Protein AF-A0A3A4SNB2-F1 (afdb_monomer_lite)

Structure (mmCIF, N/CA/C/O backbone):
data_AF-A0A3A4SNB2-F1
#
_entry.id   AF-A0A3A4SNB2-F1
#
loop_
_atom_site.group_PDB
_atom_site.id
_atom_site.type_symbol
_atom_site.label_atom_id
_atom_site.label_alt_id
_atom_site.label_comp_id
_atom_site.label_asym_id
_atom_site.label_entity_id
_atom_site.label_seq_id
_atom_site.pdbx_PDB_in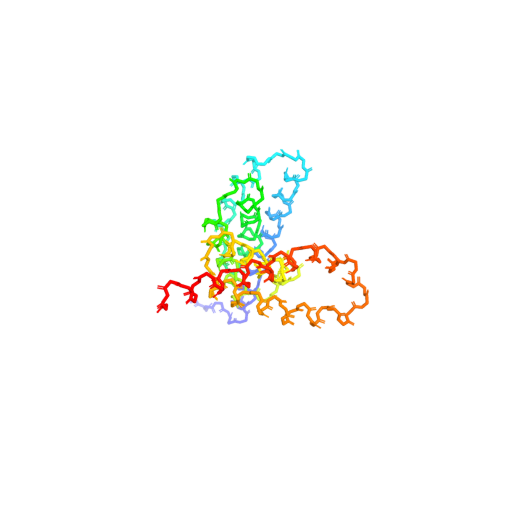s_code
_atom_site.Cartn_x
_atom_site.Cartn_y
_atom_site.Cartn_z
_atom_site.occupancy
_atom_site.B_iso_or_equiv
_atom_site.auth_seq_id
_atom_site.auth_comp_id
_atom_site.auth_asym_id
_atom_site.auth_atom_id
_atom_site.pdbx_PDB_model_num
ATOM 1 N N . MET A 1 1 ? 34.486 -25.543 -26.202 1.00 44.59 1 MET A N 1
ATOM 2 C CA . MET A 1 1 ? 33.934 -24.185 -25.978 1.00 44.59 1 MET A CA 1
ATOM 3 C C . MET A 1 1 ? 34.103 -23.828 -24.508 1.00 44.59 1 MET A C 1
ATOM 5 O O . MET A 1 1 ? 33.462 -24.453 -23.673 1.00 44.59 1 MET A O 1
ATOM 9 N N . LYS A 1 2 ? 35.008 -22.898 -24.165 1.00 49.31 2 LYS A N 1
ATOM 10 C CA . LYS A 1 2 ? 35.156 -22.428 -22.779 1.00 49.31 2 LYS A CA 1
ATOM 11 C C . LYS A 1 2 ? 33.933 -21.578 -22.435 1.00 49.31 2 LYS A C 1
ATOM 13 O O . LYS A 1 2 ? 33.758 -20.489 -22.972 1.00 49.31 2 LYS A O 1
ATOM 18 N N . LEU A 1 3 ? 33.067 -22.146 -21.600 1.00 55.75 3 LEU A N 1
ATOM 19 C CA . LEU A 1 3 ? 31.922 -21.490 -20.981 1.00 55.75 3 LEU A CA 1
ATOM 20 C C . LEU A 1 3 ? 32.376 -20.144 -20.404 1.00 55.75 3 LEU A C 1
ATOM 22 O O . LEU A 1 3 ? 33.385 -20.093 -19.704 1.00 55.75 3 LEU A O 1
ATOM 26 N N . PHE A 1 4 ? 31.653 -19.074 -20.743 1.00 61.97 4 PHE A N 1
ATOM 27 C CA . PHE A 1 4 ? 31.875 -17.716 -20.245 1.00 61.97 4 PHE A CA 1
ATOM 28 C C . PHE A 1 4 ? 32.344 -17.709 -18.788 1.00 61.97 4 PHE A C 1
ATOM 30 O O . PHE A 1 4 ? 31.706 -18.339 -17.941 1.00 61.97 4 PHE A O 1
ATOM 37 N N . SER A 1 5 ? 33.436 -16.982 -18.525 1.00 81.12 5 SER A N 1
ATOM 38 C CA . SER A 1 5 ? 33.986 -16.773 -17.183 1.00 81.12 5 SER A CA 1
ATOM 39 C C . SER A 1 5 ? 32.857 -16.495 -16.175 1.00 81.12 5 SER A C 1
ATOM 41 O O . SER A 1 5 ? 31.949 -15.717 -16.495 1.00 81.12 5 SER A O 1
ATOM 43 N N . PRO A 1 6 ? 32.894 -17.081 -14.962 1.00 80.38 6 PRO A N 1
ATOM 44 C CA . PRO A 1 6 ? 31.928 -16.796 -13.899 1.00 80.38 6 PRO A CA 1
ATOM 45 C C . PRO A 1 6 ? 31.728 -15.292 -13.662 1.00 80.38 6 PRO A C 1
ATOM 47 O O . PRO A 1 6 ? 30.613 -14.852 -13.394 1.00 80.38 6 PRO A O 1
ATOM 50 N N . LEU A 1 7 ? 32.788 -14.500 -13.860 1.00 78.38 7 LEU A N 1
ATOM 51 C CA . LEU A 1 7 ? 32.765 -13.042 -13.766 1.00 78.38 7 LEU A CA 1
ATOM 52 C C . LEU A 1 7 ? 31.869 -12.398 -14.838 1.00 78.38 7 LEU A C 1
ATOM 54 O O . LEU A 1 7 ? 31.086 -11.503 -14.541 1.00 78.38 7 LEU A O 1
ATOM 58 N N . ILE A 1 8 ? 31.939 -12.883 -16.081 1.00 80.25 8 ILE A N 1
ATOM 59 C CA . ILE A 1 8 ? 31.125 -12.374 -17.193 1.00 80.25 8 ILE A CA 1
ATOM 60 C C . ILE A 1 8 ? 29.647 -12.706 -16.953 1.00 80.25 8 ILE A C 1
ATOM 62 O O . ILE A 1 8 ? 28.786 -11.846 -17.122 1.00 80.25 8 ILE A O 1
ATOM 66 N N . ARG A 1 9 ? 29.343 -13.923 -16.483 1.00 78.44 9 ARG A N 1
ATOM 67 C CA . ARG A 1 9 ? 27.972 -14.312 -16.105 1.00 78.44 9 ARG A CA 1
ATOM 68 C C . ARG A 1 9 ? 27.425 -13.452 -14.967 1.00 78.44 9 ARG A C 1
ATOM 70 O O . ARG A 1 9 ? 26.273 -13.034 -15.021 1.00 78.44 9 ARG A O 1
ATOM 77 N N . LEU A 1 10 ? 28.251 -13.162 -13.962 1.00 77.75 10 LEU A N 1
ATOM 78 C CA . LEU A 1 10 ? 27.883 -12.280 -12.858 1.00 77.75 10 LEU A CA 1
ATOM 79 C C . LEU A 1 10 ? 27.560 -10.864 -13.356 1.00 77.75 10 LEU A C 1
ATOM 81 O O . LEU A 1 10 ? 26.522 -10.321 -12.988 1.00 77.75 10 LEU A O 1
ATOM 85 N N . LEU A 1 11 ? 28.392 -10.298 -14.235 1.00 79.94 11 LEU A N 1
ATOM 86 C CA . LEU A 1 11 ? 28.168 -8.972 -14.818 1.00 79.94 11 LEU A CA 1
ATOM 87 C C . LEU A 1 11 ? 26.875 -8.911 -15.641 1.00 79.94 11 LEU A C 1
ATOM 89 O O . LEU A 1 11 ? 26.085 -7.988 -15.451 1.00 79.94 11 LEU A O 1
ATOM 93 N N . PHE A 1 12 ? 26.608 -9.910 -16.489 1.00 82.69 12 PHE A N 1
ATOM 94 C CA . PHE A 1 12 ? 25.346 -9.988 -17.235 1.00 82.69 12 PHE A CA 1
ATOM 95 C C . PHE A 1 12 ? 24.130 -10.101 -16.310 1.00 82.69 12 PHE A C 1
ATOM 97 O O . PHE A 1 12 ? 23.133 -9.419 -16.534 1.00 82.69 12 PHE A O 1
ATOM 104 N N . ASN A 1 13 ? 24.221 -10.895 -15.240 1.00 74.75 13 ASN A N 1
ATOM 105 C CA . ASN A 1 13 ? 23.143 -11.022 -14.257 1.00 74.75 13 ASN A CA 1
ATOM 106 C C . ASN A 1 13 ? 22.883 -9.709 -13.505 1.00 74.75 13 ASN A C 1
ATOM 108 O O . ASN A 1 13 ? 21.731 -9.369 -13.241 1.00 74.75 13 ASN A O 1
ATOM 112 N N . ILE A 1 14 ? 23.935 -8.960 -13.162 1.00 78.19 14 ILE A N 1
ATOM 113 C CA . ILE A 1 14 ? 23.809 -7.640 -12.532 1.00 78.19 14 ILE A CA 1
ATOM 114 C C . ILE A 1 14 ? 23.147 -6.657 -13.504 1.00 78.19 14 ILE A C 1
ATOM 116 O O . ILE A 1 14 ? 22.152 -6.028 -13.147 1.00 78.19 14 ILE A O 1
ATOM 120 N N . LEU A 1 15 ? 23.642 -6.573 -14.742 1.00 80.81 15 LEU A N 1
ATOM 121 C CA . LEU A 1 15 ? 23.079 -5.717 -15.791 1.00 80.81 15 LEU A CA 1
ATOM 122 C C . LEU A 1 15 ? 21.597 -6.025 -16.040 1.00 80.81 15 LEU A C 1
ATOM 124 O O . LEU A 1 15 ? 20.782 -5.106 -16.050 1.00 80.81 15 LEU A O 1
ATOM 128 N N . ALA A 1 16 ? 21.229 -7.303 -16.166 1.00 75.44 16 ALA A N 1
ATOM 129 C CA . ALA A 1 16 ? 19.841 -7.722 -16.359 1.00 75.44 16 ALA A CA 1
ATOM 130 C C . ALA A 1 16 ? 18.927 -7.243 -15.216 1.00 75.44 16 ALA A C 1
ATOM 132 O O . ALA A 1 16 ? 17.888 -6.636 -15.474 1.00 75.44 16 ALA A O 1
ATOM 133 N N . ARG A 1 17 ? 19.351 -7.415 -13.955 1.00 76.50 17 ARG A N 1
ATOM 134 C CA . ARG A 1 17 ? 18.605 -6.931 -12.776 1.00 76.50 17 ARG A CA 1
ATOM 135 C C . ARG A 1 17 ? 18.429 -5.410 -12.784 1.00 76.50 17 ARG A C 1
ATOM 137 O O . ARG A 1 17 ? 17.354 -4.914 -12.443 1.00 76.50 17 ARG A O 1
ATOM 144 N N . PHE A 1 18 ? 19.458 -4.666 -13.192 1.00 82.44 18 PHE A N 1
ATOM 145 C CA . PHE A 1 18 ? 19.351 -3.217 -13.364 1.00 82.44 18 PHE A CA 1
ATOM 146 C C . PHE A 1 18 ? 18.295 -2.860 -14.417 1.00 82.44 18 PHE A C 1
ATOM 148 O O . PHE A 1 18 ? 17.385 -2.090 -14.109 1.00 82.44 18 PHE A O 1
ATOM 155 N N . PHE A 1 19 ? 18.339 -3.455 -15.612 1.00 85.88 19 PHE A N 1
ATOM 156 C CA . PHE A 1 19 ? 17.349 -3.182 -16.662 1.00 85.88 19 PHE A CA 1
ATOM 157 C C . PHE A 1 19 ? 15.908 -3.481 -16.224 1.00 85.88 19 PHE A C 1
ATOM 159 O O . PHE A 1 19 ? 15.006 -2.697 -16.525 1.00 85.88 19 PHE A O 1
ATOM 166 N N . GLU A 1 20 ? 15.681 -4.561 -15.473 1.00 83.44 20 GLU A N 1
ATOM 167 C CA . GLU A 1 20 ? 14.356 -4.900 -14.939 1.00 83.44 20 GLU A CA 1
ATOM 168 C C . GLU A 1 20 ? 13.832 -3.842 -13.961 1.00 83.44 20 GLU A C 1
ATOM 170 O O . GLU A 1 20 ? 12.699 -3.374 -14.104 1.00 83.44 20 GLU A O 1
ATOM 175 N N . SER A 1 21 ? 14.661 -3.406 -13.007 1.00 85.38 21 SER A N 1
ATOM 176 C CA . SER A 1 21 ? 14.279 -2.347 -12.062 1.00 85.38 21 SER A CA 1
ATOM 177 C C . SER A 1 21 ? 13.985 -1.012 -12.761 1.00 85.38 21 SER A C 1
ATOM 179 O O . SER A 1 21 ? 12.983 -0.364 -12.453 1.00 85.38 21 SER A O 1
ATOM 181 N N . PHE A 1 22 ? 14.783 -0.630 -13.766 1.00 88.38 22 PHE A N 1
ATOM 182 C CA . PHE A 1 22 ? 14.529 0.562 -14.581 1.00 88.38 22 PHE A CA 1
ATOM 183 C C . PHE A 1 22 ? 13.223 0.455 -15.369 1.00 88.38 22 PHE A C 1
ATOM 185 O O . PHE A 1 22 ? 12.460 1.421 -15.439 1.00 88.38 22 PHE A O 1
ATOM 192 N N . ARG A 1 23 ? 12.933 -0.719 -15.939 1.00 89.69 23 ARG A N 1
ATOM 193 C CA . ARG A 1 23 ? 11.664 -0.974 -16.627 1.00 89.69 23 ARG A CA 1
ATOM 194 C C . ARG A 1 23 ? 10.482 -0.818 -15.670 1.00 89.69 23 ARG A C 1
ATOM 196 O O . ARG A 1 23 ? 9.530 -0.122 -16.021 1.00 89.69 23 ARG A O 1
ATOM 203 N N . ALA A 1 24 ? 10.553 -1.398 -14.471 1.00 91.00 24 ALA A N 1
ATOM 204 C CA . ALA A 1 24 ? 9.512 -1.251 -13.455 1.00 91.00 24 ALA A CA 1
ATOM 205 C C . ALA A 1 24 ? 9.308 0.223 -13.061 1.00 91.00 24 ALA A C 1
ATOM 207 O O . ALA A 1 24 ? 8.181 0.715 -13.068 1.00 91.00 24 ALA A O 1
ATOM 208 N N . LEU A 1 25 ? 10.388 0.973 -12.819 1.00 91.00 25 LEU A N 1
ATOM 209 C CA . LEU A 1 25 ? 10.315 2.407 -12.513 1.00 91.00 25 LEU A CA 1
ATOM 210 C C . LEU A 1 25 ? 9.695 3.227 -13.650 1.00 91.00 25 LEU A C 1
ATOM 212 O O . LEU A 1 25 ? 8.869 4.107 -13.401 1.00 91.00 25 LEU A O 1
ATOM 216 N N . ARG A 1 26 ? 10.054 2.934 -14.905 1.00 93.44 26 ARG A N 1
ATOM 217 C CA . ARG A 1 26 ? 9.472 3.599 -16.078 1.00 93.44 26 ARG A CA 1
ATOM 218 C C . ARG A 1 26 ? 7.965 3.359 -16.159 1.00 93.44 26 ARG A C 1
ATOM 220 O O . ARG A 1 26 ? 7.219 4.321 -16.324 1.00 93.44 26 ARG A O 1
ATOM 227 N N . MET A 1 27 ? 7.524 2.110 -16.004 1.00 94.69 27 MET A N 1
ATOM 228 C CA . MET A 1 27 ? 6.099 1.762 -16.007 1.00 94.69 27 MET A CA 1
ATOM 229 C C . MET A 1 27 ? 5.355 2.440 -14.849 1.00 94.69 27 MET A C 1
ATOM 231 O O . MET A 1 27 ? 4.285 3.003 -15.054 1.00 94.69 27 MET A O 1
ATOM 235 N N . TYR A 1 28 ? 5.941 2.467 -13.650 1.00 94.25 28 TYR A N 1
ATOM 236 C CA . TYR A 1 28 ? 5.364 3.151 -12.489 1.00 94.25 28 TYR A CA 1
ATOM 237 C C . TYR A 1 28 ? 5.172 4.655 -12.728 1.00 94.25 28 TYR A C 1
ATOM 239 O O . TYR A 1 28 ? 4.106 5.209 -12.450 1.00 94.25 28 TYR A O 1
ATOM 247 N N . ASN A 1 29 ? 6.181 5.323 -13.294 1.00 94.69 29 ASN A N 1
ATOM 248 C CA . ASN A 1 29 ? 6.093 6.743 -13.632 1.00 94.69 29 ASN A CA 1
ATOM 249 C C . ASN A 1 29 ? 5.028 7.017 -14.702 1.00 94.69 29 ASN A C 1
ATOM 251 O O . ASN A 1 29 ? 4.344 8.040 -14.647 1.00 94.69 29 ASN A O 1
ATOM 255 N N . GLU A 1 30 ? 4.859 6.099 -15.651 1.00 96.19 30 GLU A N 1
ATOM 256 C CA . GLU A 1 30 ? 3.824 6.197 -16.672 1.00 96.19 30 GLU A CA 1
ATOM 257 C C . GLU A 1 30 ? 2.413 6.044 -16.088 1.00 96.19 30 GLU A C 1
ATOM 259 O O . GLU A 1 30 ? 1.561 6.892 -16.362 1.00 96.19 30 GLU A O 1
ATOM 264 N N . VAL A 1 31 ? 2.186 5.060 -15.209 1.00 95.44 31 VAL A N 1
ATOM 265 C CA . VAL A 1 31 ? 0.924 4.922 -14.455 1.00 95.44 31 VAL A CA 1
ATOM 266 C C . VAL A 1 31 ? 0.628 6.211 -13.686 1.00 95.44 31 VAL A C 1
ATOM 268 O O . VAL A 1 31 ? -0.439 6.801 -13.852 1.00 95.44 31 VAL A O 1
ATOM 271 N N . LYS A 1 32 ? 1.605 6.728 -12.925 1.00 93.88 32 LYS A N 1
ATOM 272 C CA . LYS A 1 32 ? 1.459 7.991 -12.183 1.00 93.88 32 LYS A CA 1
ATOM 273 C C . LYS A 1 32 ? 1.099 9.178 -13.074 1.00 93.88 32 LYS A C 1
ATOM 275 O O . LYS A 1 32 ? 0.345 10.053 -12.652 1.00 93.88 32 LYS A O 1
ATOM 280 N N . ARG A 1 33 ? 1.647 9.254 -14.288 1.00 96.56 33 ARG A N 1
ATOM 281 C CA . ARG A 1 33 ? 1.322 10.321 -15.247 1.00 96.56 33 ARG A CA 1
ATOM 282 C C . ARG A 1 33 ? -0.152 10.258 -15.664 1.00 96.56 33 ARG A C 1
ATOM 284 O O . ARG A 1 33 ? -0.809 11.299 -15.717 1.00 96.56 33 ARG A O 1
ATOM 291 N N . PHE A 1 34 ? -0.680 9.065 -15.932 1.00 96.19 34 PHE A N 1
ATOM 292 C CA . PHE A 1 34 ? -2.093 8.890 -16.277 1.00 96.19 34 PHE A CA 1
ATOM 293 C C . PHE A 1 34 ? -3.023 9.165 -15.085 1.00 96.19 34 PHE A C 1
ATOM 295 O O . PHE A 1 34 ? -4.008 9.883 -15.249 1.00 96.19 34 PHE A O 1
ATOM 302 N N . GLU A 1 35 ? -2.659 8.738 -13.872 1.00 93.00 35 GLU A N 1
ATOM 303 C CA . GLU A 1 35 ? -3.399 9.075 -12.642 1.00 93.00 35 GLU A CA 1
ATOM 304 C C . GLU A 1 35 ? -3.460 10.593 -12.406 1.00 93.00 35 GLU A C 1
ATOM 306 O O . GLU A 1 35 ? -4.530 11.143 -12.144 1.00 93.00 35 GLU A O 1
ATOM 311 N N . LYS A 1 36 ? -2.333 11.303 -12.571 1.00 94.50 36 LYS A N 1
ATOM 312 C CA . LYS A 1 36 ? -2.272 12.772 -12.442 1.00 94.50 36 LYS A CA 1
ATOM 313 C C . LYS A 1 36 ? -3.142 13.504 -13.465 1.00 94.50 36 LYS A C 1
ATOM 315 O O . LYS A 1 36 ? -3.639 14.586 -13.175 1.00 94.50 36 LYS A O 1
ATOM 320 N N . THR A 1 37 ? -3.324 12.923 -14.648 1.00 96.06 37 THR A N 1
ATOM 321 C CA . THR A 1 37 ? -4.174 13.476 -15.717 1.00 96.06 37 THR A CA 1
ATOM 322 C C . THR A 1 37 ? -5.605 12.935 -15.678 1.00 96.06 37 THR A C 1
ATOM 324 O O . THR A 1 37 ? -6.357 13.147 -16.625 1.00 96.06 37 THR A O 1
ATOM 327 N N . LYS A 1 38 ? -5.992 12.268 -14.577 1.00 94.25 38 LYS A N 1
ATOM 328 C CA . LYS A 1 38 ? -7.325 11.692 -14.334 1.00 94.25 38 LYS A CA 1
ATOM 329 C C . LYS A 1 38 ? -7.782 10.671 -15.387 1.00 94.25 38 LYS A C 1
ATOM 331 O O . LYS A 1 38 ? -8.973 10.431 -15.539 1.00 94.25 38 LYS A O 1
ATOM 336 N N . LYS A 1 39 ? -6.843 10.048 -16.102 1.00 95.88 39 LYS A N 1
ATOM 337 C CA . LYS A 1 39 ? -7.103 8.964 -17.062 1.00 95.88 39 LYS A CA 1
ATOM 338 C C . LYS A 1 39 ? -7.029 7.619 -16.335 1.00 95.88 39 LYS A C 1
ATOM 340 O O . LYS A 1 39 ? -6.077 6.859 -16.521 1.00 95.88 39 LYS A O 1
ATOM 345 N N . TYR A 1 40 ? -7.979 7.381 -15.433 1.00 92.56 40 TYR A N 1
ATOM 346 C CA . TYR A 1 40 ? -7.910 6.287 -14.459 1.00 92.56 40 TYR A CA 1
ATOM 347 C C . TYR A 1 40 ? -8.031 4.900 -15.093 1.00 92.56 40 TYR A C 1
ATOM 349 O O . TYR A 1 40 ? -7.363 3.976 -14.643 1.00 92.56 40 TYR A O 1
ATOM 357 N N . GLU A 1 41 ? -8.807 4.759 -16.163 1.00 93.75 41 GLU A N 1
ATOM 358 C CA . GLU A 1 41 ? -8.997 3.503 -16.895 1.00 93.75 41 GLU A CA 1
ATOM 359 C C . GLU A 1 41 ? -7.680 3.060 -17.544 1.00 93.75 41 GLU A C 1
ATOM 361 O O . GLU A 1 41 ? -7.223 1.938 -17.342 1.00 93.75 41 GLU A O 1
ATOM 366 N N . ILE A 1 42 ? -6.992 3.988 -18.219 1.00 95.38 42 ILE A N 1
ATOM 367 C CA . ILE A 1 42 ? -5.675 3.735 -18.825 1.00 95.38 42 ILE A CA 1
ATOM 368 C C . ILE A 1 42 ? -4.636 3.426 -17.741 1.00 95.38 42 ILE A C 1
ATOM 370 O O . ILE A 1 42 ? -3.815 2.521 -17.895 1.00 95.38 42 ILE A O 1
ATOM 374 N N . ALA A 1 43 ? -4.656 4.172 -16.632 1.00 95.31 43 ALA A N 1
ATOM 375 C CA . ALA A 1 43 ? -3.766 3.910 -15.506 1.00 95.31 43 ALA A CA 1
ATOM 376 C C . ALA A 1 43 ? -3.986 2.503 -14.928 1.00 95.31 43 ALA A C 1
ATOM 378 O O . ALA A 1 43 ? -3.010 1.810 -14.645 1.00 95.31 43 ALA A O 1
ATOM 379 N N . HIS A 1 44 ? -5.242 2.077 -14.798 1.00 93.88 44 HIS A N 1
ATOM 380 C CA . HIS A 1 44 ? -5.624 0.754 -14.317 1.00 93.88 44 HIS A CA 1
ATOM 381 C C . HIS A 1 44 ? -5.135 -0.356 -15.261 1.00 93.88 44 HIS A C 1
ATOM 383 O O . HIS A 1 44 ? -4.424 -1.259 -14.819 1.00 93.88 44 HIS A O 1
ATOM 389 N N . GLU A 1 45 ? -5.394 -0.253 -16.568 1.00 96.06 45 GLU A N 1
ATOM 390 C CA . GLU A 1 45 ? -4.899 -1.220 -17.562 1.00 96.06 45 GLU A CA 1
ATOM 391 C C . GLU A 1 45 ? -3.368 -1.351 -17.535 1.00 96.06 45 GLU A C 1
ATOM 393 O O . GLU A 1 45 ? -2.818 -2.457 -17.514 1.00 96.06 45 GLU A O 1
ATOM 398 N N . LEU A 1 46 ? -2.658 -0.219 -17.484 1.00 96.19 46 LEU A N 1
ATOM 399 C CA . LEU A 1 46 ? -1.198 -0.202 -17.410 1.00 96.19 46 LEU A CA 1
ATOM 400 C C . LEU A 1 46 ? -0.675 -0.810 -16.110 1.00 96.19 46 LEU A C 1
ATOM 402 O O . LEU A 1 46 ? 0.336 -1.514 -16.135 1.00 96.19 46 LEU A O 1
ATOM 406 N N . ARG A 1 47 ? -1.355 -0.568 -14.987 1.00 96.38 47 ARG A N 1
ATOM 407 C CA . ARG A 1 47 ? -1.004 -1.133 -13.682 1.00 96.38 47 ARG A CA 1
ATOM 408 C C . ARG A 1 47 ? -1.165 -2.654 -13.682 1.00 96.38 47 ARG A C 1
ATOM 410 O O . ARG A 1 47 ? -0.231 -3.349 -13.288 1.00 96.38 47 ARG A O 1
ATOM 417 N N . HIS A 1 48 ? -2.267 -3.180 -14.215 1.00 95.69 48 HIS A N 1
ATOM 418 C CA . HIS A 1 48 ? -2.469 -4.624 -14.382 1.00 95.69 48 HIS A CA 1
ATOM 419 C C . HIS A 1 48 ? -1.436 -5.252 -15.317 1.00 95.69 48 HIS A C 1
ATOM 421 O O . HIS A 1 48 ? -0.856 -6.297 -15.011 1.00 95.69 48 HIS A O 1
ATOM 427 N N . LYS A 1 49 ? -1.141 -4.597 -16.444 1.00 95.94 49 LYS A N 1
ATOM 428 C CA . LYS A 1 49 ? -0.074 -5.037 -17.347 1.00 95.94 49 LYS A CA 1
ATOM 429 C C . LYS A 1 49 ? 1.286 -5.047 -16.648 1.00 95.94 49 LYS A C 1
ATOM 431 O O . LYS A 1 49 ? 2.081 -5.957 -16.880 1.00 95.94 49 LYS A O 1
ATOM 436 N N . ALA A 1 50 ? 1.573 -4.057 -15.804 1.00 94.81 50 ALA A N 1
ATOM 437 C CA . ALA A 1 50 ? 2.805 -4.005 -15.027 1.00 94.81 50 ALA A CA 1
ATOM 438 C C . ALA A 1 50 ? 2.893 -5.176 -14.050 1.00 94.81 50 ALA A C 1
ATOM 440 O O . ALA A 1 50 ? 3.849 -5.938 -14.138 1.00 94.81 50 ALA A O 1
ATOM 441 N N . ILE A 1 51 ? 1.870 -5.373 -13.215 1.00 95.12 51 ILE A N 1
ATOM 442 C CA . ILE A 1 51 ? 1.785 -6.463 -12.229 1.00 95.12 51 ILE A CA 1
ATOM 443 C C . ILE A 1 51 ? 2.069 -7.833 -12.862 1.00 95.12 51 ILE A C 1
ATOM 445 O O . ILE A 1 51 ? 2.792 -8.633 -12.281 1.00 95.12 51 ILE A O 1
ATOM 449 N N . ASN A 1 52 ? 1.553 -8.078 -14.069 1.00 94.25 52 ASN A N 1
ATOM 450 C CA . ASN A 1 52 ? 1.716 -9.356 -14.765 1.00 94.25 52 ASN A CA 1
ATOM 451 C C . ASN A 1 52 ? 3.023 -9.491 -15.565 1.00 94.25 52 ASN A C 1
ATOM 453 O O . ASN A 1 52 ? 3.307 -10.569 -16.080 1.00 94.25 52 ASN A O 1
ATOM 457 N N . SER A 1 53 ? 3.795 -8.414 -15.743 1.00 93.25 53 SER A N 1
ATOM 458 C CA . SER A 1 53 ? 4.965 -8.414 -16.638 1.00 93.25 53 SER A CA 1
ATOM 459 C C . SER A 1 53 ? 6.284 -8.021 -15.981 1.00 93.25 53 SER A C 1
ATOM 461 O O . SER A 1 53 ? 7.332 -8.183 -16.611 1.00 93.25 53 SER A O 1
ATOM 463 N N . VAL A 1 54 ? 6.251 -7.486 -14.760 1.00 93.12 54 VAL A N 1
ATOM 464 C CA . VAL A 1 54 ? 7.444 -7.266 -13.936 1.00 93.12 54 VAL A CA 1
ATOM 465 C C . VAL A 1 54 ? 7.632 -8.442 -12.984 1.00 93.12 54 VAL A C 1
ATOM 467 O O . VAL A 1 54 ? 6.666 -9.084 -12.578 1.00 93.12 54 VAL A O 1
ATOM 470 N N . ASP A 1 55 ? 8.877 -8.715 -12.600 1.00 93.12 55 ASP A N 1
ATOM 471 C CA . ASP A 1 55 ? 9.158 -9.670 -11.528 1.00 93.12 55 ASP A CA 1
ATOM 472 C C . ASP A 1 55 ? 8.435 -9.238 -10.237 1.00 93.12 55 ASP A C 1
ATOM 474 O O . ASP A 1 55 ? 8.401 -8.046 -9.908 1.00 93.12 55 ASP A O 1
ATOM 478 N N . ARG A 1 56 ? 7.872 -10.203 -9.496 1.00 93.75 56 ARG A N 1
ATOM 479 C CA . ARG A 1 56 ? 7.110 -9.978 -8.256 1.00 93.75 56 ARG A CA 1
ATOM 480 C C . ARG A 1 56 ? 7.848 -9.060 -7.285 1.00 93.75 56 ARG A C 1
ATOM 482 O O . ARG A 1 56 ? 7.219 -8.188 -6.694 1.00 93.75 56 ARG A O 1
ATOM 489 N N . LYS A 1 57 ? 9.173 -9.184 -7.171 1.00 92.75 57 LYS A N 1
ATOM 490 C CA . LYS A 1 57 ? 9.998 -8.359 -6.268 1.00 92.75 57 LYS A CA 1
ATOM 491 C C . LYS A 1 57 ? 9.990 -6.858 -6.623 1.00 92.75 57 LYS A C 1
ATOM 493 O O . LYS A 1 57 ? 10.357 -6.022 -5.807 1.00 92.75 57 LYS A O 1
ATOM 498 N N . TYR A 1 58 ? 9.573 -6.500 -7.840 1.00 93.12 58 TYR A N 1
ATOM 499 C CA . TYR A 1 58 ? 9.433 -5.122 -8.325 1.00 93.12 58 TYR A CA 1
ATOM 500 C C . TYR A 1 58 ? 7.969 -4.668 -8.419 1.00 93.12 58 TYR A C 1
ATOM 502 O O . TYR A 1 58 ? 7.697 -3.535 -8.820 1.00 93.12 58 TYR A O 1
ATOM 510 N N . ALA A 1 59 ? 7.016 -5.532 -8.056 1.00 95.25 59 ALA A N 1
ATOM 511 C CA . ALA A 1 59 ? 5.592 -5.282 -8.249 1.00 95.25 59 ALA A CA 1
ATOM 512 C C . ALA A 1 59 ? 4.955 -4.414 -7.146 1.00 95.25 59 ALA A C 1
ATOM 514 O O . ALA A 1 59 ? 3.866 -3.872 -7.345 1.00 95.25 59 ALA A O 1
ATOM 515 N N . ALA A 1 60 ? 5.625 -4.243 -5.997 1.00 95.81 60 ALA A N 1
ATOM 516 C CA . ALA A 1 60 ? 5.064 -3.573 -4.819 1.00 95.81 60 ALA A CA 1
ATOM 517 C C . ALA A 1 60 ? 4.455 -2.179 -5.104 1.00 95.81 60 ALA A C 1
ATOM 519 O O . ALA A 1 60 ? 3.343 -1.916 -4.642 1.00 95.81 60 ALA A O 1
ATOM 520 N N . PRO A 1 61 ? 5.090 -1.270 -5.883 1.00 95.44 61 PRO A N 1
ATOM 521 C CA . PRO A 1 61 ? 4.504 0.041 -6.181 1.00 95.44 61 PRO A CA 1
ATOM 522 C C . PRO A 1 61 ? 3.158 -0.030 -6.912 1.00 95.44 61 PRO A C 1
ATOM 524 O O . PRO A 1 61 ? 2.285 0.796 -6.639 1.00 95.44 61 P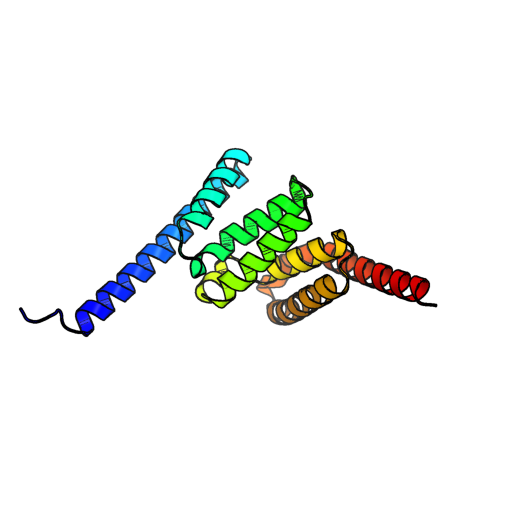RO A O 1
ATOM 527 N N . PHE A 1 62 ? 2.985 -1.011 -7.802 1.00 96.56 62 PHE A N 1
ATOM 528 C CA . PHE A 1 62 ? 1.752 -1.203 -8.565 1.00 96.56 62 PHE A CA 1
ATOM 529 C C . PHE A 1 62 ? 0.652 -1.785 -7.684 1.00 96.56 62 PHE A C 1
ATOM 531 O O . PHE A 1 62 ? -0.457 -1.260 -7.680 1.00 96.56 62 PHE A O 1
ATOM 538 N N . TRP A 1 63 ? 0.974 -2.792 -6.868 1.00 97.50 63 TRP A N 1
ATOM 539 C CA . TRP A 1 63 ? 0.037 -3.351 -5.893 1.00 97.50 63 TRP A CA 1
ATOM 540 C C . TRP A 1 63 ? -0.453 -2.310 -4.889 1.00 97.50 63 TRP A C 1
ATOM 542 O O . TRP A 1 63 ? -1.640 -2.249 -4.585 1.00 97.50 63 TRP A O 1
ATOM 552 N N . ARG A 1 64 ? 0.429 -1.416 -4.435 1.00 97.00 64 ARG A N 1
ATOM 553 C CA . ARG A 1 64 ? 0.035 -0.295 -3.577 1.00 97.00 64 ARG A CA 1
ATOM 554 C C . ARG A 1 64 ? -0.933 0.665 -4.276 1.00 97.00 64 ARG A C 1
ATOM 556 O O . ARG A 1 64 ? -1.909 1.087 -3.662 1.00 97.00 64 ARG A O 1
ATOM 563 N N . GLN A 1 65 ? -0.666 1.042 -5.531 1.00 96.19 65 GLN A N 1
ATOM 564 C CA . GLN A 1 65 ? -1.580 1.906 -6.295 1.00 96.19 65 GLN A CA 1
ATOM 565 C C . GLN A 1 65 ? -2.947 1.241 -6.483 1.00 96.19 65 GLN A C 1
ATOM 567 O O . GLN A 1 65 ? -3.966 1.900 -6.307 1.00 96.19 65 GLN A O 1
ATOM 572 N N . GLU A 1 66 ? -2.963 -0.062 -6.770 1.00 96.75 66 GLU A N 1
ATOM 573 C CA . GLU A 1 66 ? -4.183 -0.866 -6.884 1.00 96.75 66 GLU A CA 1
ATOM 574 C C . GLU A 1 66 ? -4.958 -0.895 -5.558 1.00 96.75 66 GLU A C 1
ATOM 576 O O . GLU A 1 66 ? -6.159 -0.632 -5.531 1.00 96.75 66 GLU A O 1
ATOM 581 N N . GLY A 1 67 ? -4.260 -1.112 -4.439 1.00 97.50 67 GLY A N 1
ATOM 582 C CA . GLY A 1 67 ? -4.850 -1.098 -3.102 1.00 97.50 67 GLY A CA 1
ATOM 583 C C . GLY A 1 67 ? -5.543 0.222 -2.776 1.00 97.50 67 GLY A C 1
ATOM 584 O O . GLY A 1 67 ? -6.679 0.213 -2.298 1.00 97.50 67 GLY A O 1
ATOM 585 N N . PHE A 1 68 ? -4.913 1.358 -3.089 1.00 96.88 68 PHE A N 1
ATOM 586 C CA . PHE A 1 68 ? -5.520 2.677 -2.880 1.00 96.88 68 PHE A CA 1
ATOM 587 C C . PHE A 1 68 ? -6.676 2.979 -3.827 1.00 96.88 68 PHE A C 1
ATOM 589 O O . PHE A 1 68 ? -7.646 3.619 -3.420 1.00 96.88 68 PHE A O 1
ATOM 596 N N . ASP A 1 69 ? -6.592 2.520 -5.071 1.00 95.44 69 ASP A N 1
ATOM 597 C CA . ASP A 1 69 ? -7.669 2.672 -6.040 1.00 95.44 69 ASP A CA 1
ATOM 598 C C . ASP A 1 69 ? -8.935 1.943 -5.566 1.00 95.44 69 ASP A C 1
ATOM 600 O O . ASP A 1 69 ? -10.019 2.534 -5.500 1.00 95.44 69 ASP A O 1
ATOM 604 N N . TYR A 1 70 ? -8.776 0.698 -5.102 1.00 97.25 70 TYR A N 1
ATOM 605 C CA . TYR A 1 70 ? -9.864 -0.048 -4.477 1.00 97.25 70 TYR A CA 1
ATOM 606 C C . TYR A 1 70 ? -10.356 0.585 -3.173 1.00 97.25 70 TYR A C 1
ATOM 608 O O . TYR A 1 70 ? -11.563 0.619 -2.940 1.00 97.25 70 TYR A O 1
ATOM 616 N N . LEU A 1 71 ? -9.458 1.131 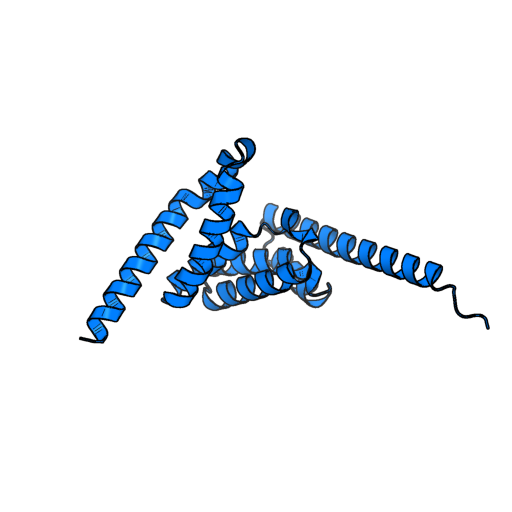-2.348 1.00 97.38 71 LEU A N 1
ATOM 617 C CA . LEU A 1 71 ? -9.812 1.729 -1.056 1.00 97.38 71 LEU A CA 1
ATOM 618 C C . LEU A 1 71 ? -10.643 3.010 -1.199 1.00 97.38 71 LEU A C 1
ATOM 620 O O . LEU A 1 71 ? -11.600 3.238 -0.452 1.00 97.38 71 LEU A O 1
ATOM 624 N N . TYR A 1 72 ? -10.256 3.886 -2.127 1.00 95.31 72 TYR A N 1
ATOM 625 C CA . TYR A 1 72 ? -10.796 5.242 -2.188 1.00 95.31 72 TYR A CA 1
ATOM 626 C C . TYR A 1 72 ? -11.760 5.470 -3.343 1.00 95.31 72 TYR A C 1
ATOM 628 O O . TYR A 1 72 ? -12.768 6.140 -3.122 1.00 95.31 72 TYR A O 1
ATOM 636 N N . ARG A 1 73 ? -11.492 4.919 -4.532 1.00 93.62 73 ARG A N 1
ATOM 637 C CA . ARG A 1 73 ? -12.330 5.147 -5.717 1.00 93.62 73 ARG A CA 1
ATOM 638 C C . ARG A 1 73 ? -13.400 4.073 -5.874 1.00 93.62 73 ARG A C 1
ATOM 640 O O . ARG A 1 73 ? -14.567 4.413 -6.007 1.00 93.62 73 ARG A O 1
ATOM 647 N N . VAL A 1 74 ? -13.012 2.797 -5.843 1.00 95.12 74 VAL A N 1
ATOM 648 C CA . VAL A 1 74 ? -13.940 1.676 -6.106 1.00 95.12 74 VAL A CA 1
ATOM 649 C C . VAL A 1 74 ? -14.735 1.273 -4.859 1.00 95.12 74 VAL A C 1
ATOM 651 O O . VAL A 1 74 ? -15.857 0.799 -4.985 1.00 95.12 74 VAL A O 1
ATOM 654 N N . LYS A 1 75 ? -14.175 1.486 -3.660 1.00 96.69 75 LYS A N 1
ATOM 655 C CA . LYS A 1 75 ? -14.743 1.064 -2.364 1.00 96.69 75 LYS A CA 1
ATOM 656 C C . LYS A 1 75 ? -14.905 -0.457 -2.212 1.00 96.69 75 LYS A C 1
ATOM 658 O O . LYS A 1 75 ? -15.768 -0.920 -1.474 1.00 96.69 75 LYS A O 1
ATOM 663 N N . ASP A 1 76 ? -14.030 -1.232 -2.855 1.00 98.12 76 ASP A N 1
ATOM 664 C CA . ASP A 1 76 ? -13.926 -2.688 -2.676 1.00 98.12 76 ASP A CA 1
ATOM 665 C C . ASP A 1 76 ? -12.822 -3.000 -1.653 1.00 98.12 76 ASP A C 1
ATOM 667 O O . ASP A 1 76 ? -11.645 -3.164 -1.986 1.00 98.12 76 ASP A O 1
ATOM 671 N N . TYR A 1 77 ? -13.190 -3.032 -0.370 1.00 98.31 77 TYR A N 1
ATOM 672 C CA . TYR A 1 77 ? -12.220 -3.194 0.719 1.00 98.31 77 TYR A CA 1
ATOM 673 C C . TYR A 1 77 ? -11.543 -4.570 0.728 1.00 98.31 77 TYR A C 1
ATOM 675 O O . TYR A 1 77 ? -10.396 -4.677 1.161 1.00 98.31 77 TYR A O 1
ATOM 683 N N . SER A 1 78 ? -12.203 -5.606 0.198 1.00 98.56 78 SER A N 1
ATOM 684 C CA . SER A 1 78 ? -11.623 -6.949 0.100 1.00 98.56 78 SER A CA 1
ATOM 685 C C . SER A 1 78 ? -10.481 -6.983 -0.907 1.00 98.56 78 SER A C 1
ATOM 687 O O . SER A 1 78 ? -9.373 -7.407 -0.565 1.00 98.56 78 SER A O 1
ATOM 689 N N . LYS A 1 79 ? -10.706 -6.461 -2.120 1.00 98.25 79 LYS A N 1
ATOM 690 C CA . LYS A 1 79 ? -9.639 -6.353 -3.124 1.00 98.25 79 LYS A CA 1
ATOM 691 C C . LYS A 1 79 ? -8.552 -5.375 -2.706 1.00 98.25 79 LYS A C 1
ATOM 693 O O . LYS A 1 79 ? -7.379 -5.628 -2.966 1.00 98.25 79 LYS A O 1
ATOM 698 N N . SER A 1 80 ? -8.923 -4.294 -2.020 1.00 98.56 80 SER A N 1
ATOM 699 C CA . SER A 1 80 ? -7.964 -3.351 -1.446 1.00 98.56 80 SER A CA 1
ATOM 700 C C . SER A 1 80 ? -7.003 -4.045 -0.477 1.00 98.56 80 SER A C 1
ATOM 702 O O . SER A 1 80 ? -5.787 -3.943 -0.642 1.00 98.56 80 SER A O 1
ATOM 704 N N . LEU A 1 81 ? -7.536 -4.814 0.481 1.00 98.69 81 LEU A N 1
ATOM 705 C CA . LEU A 1 81 ? -6.728 -5.562 1.440 1.00 98.69 81 LEU A CA 1
ATOM 706 C C . LEU A 1 81 ? -5.811 -6.571 0.740 1.00 98.69 81 LEU A C 1
ATOM 708 O O . LEU A 1 81 ? -4.611 -6.577 1.006 1.00 98.69 81 LEU A O 1
ATOM 712 N N . ALA A 1 82 ? -6.345 -7.360 -0.196 1.00 98.56 82 ALA A N 1
ATOM 713 C CA . ALA A 1 82 ? -5.556 -8.333 -0.951 1.00 98.56 82 ALA A CA 1
ATOM 714 C C . ALA A 1 82 ? -4.417 -7.668 -1.748 1.00 98.56 82 ALA A C 1
ATOM 716 O O . ALA A 1 82 ? -3.304 -8.192 -1.812 1.00 98.56 82 ALA A O 1
ATOM 717 N N . ALA A 1 83 ? -4.659 -6.497 -2.341 1.00 98.31 83 ALA A N 1
ATOM 718 C CA . ALA A 1 83 ? -3.630 -5.750 -3.055 1.00 98.31 83 ALA A CA 1
ATOM 719 C C . ALA A 1 83 ? -2.533 -5.238 -2.106 1.00 98.31 83 ALA A C 1
ATOM 721 O O . ALA A 1 83 ? -1.350 -5.364 -2.423 1.00 98.31 83 ALA A O 1
ATOM 722 N N . PHE A 1 84 ? -2.885 -4.722 -0.924 1.00 98.56 84 PHE A N 1
ATOM 723 C CA . PHE A 1 84 ? -1.879 -4.328 0.065 1.00 98.56 84 PHE A CA 1
ATOM 724 C C . PHE A 1 84 ? -1.090 -5.525 0.614 1.00 98.56 84 PHE A C 1
ATOM 726 O O . PHE A 1 84 ? 0.122 -5.412 0.765 1.00 98.56 84 PHE A O 1
ATOM 733 N N . GLU A 1 85 ? -1.725 -6.678 0.845 1.00 98.44 85 GLU A N 1
ATOM 734 C CA . GLU A 1 85 ? -1.037 -7.919 1.237 1.00 98.44 85 GLU A CA 1
ATOM 735 C C . GLU A 1 85 ? -0.011 -8.348 0.168 1.00 98.44 85 GLU A C 1
ATOM 737 O O . GLU A 1 85 ? 1.156 -8.568 0.490 1.00 98.44 85 GLU A O 1
ATOM 742 N N . ASN A 1 86 ? -0.383 -8.327 -1.118 1.00 97.94 86 ASN A N 1
ATOM 743 C CA . ASN A 1 86 ? 0.562 -8.581 -2.215 1.00 97.94 86 ASN A CA 1
ATOM 744 C C . ASN A 1 86 ? 1.691 -7.538 -2.282 1.00 97.94 86 ASN A C 1
ATOM 746 O O . ASN A 1 86 ? 2.825 -7.875 -2.630 1.00 97.94 86 ASN A O 1
ATOM 750 N N . ALA A 1 87 ? 1.407 -6.271 -1.959 1.00 96.88 87 ALA A N 1
ATOM 751 C CA . ALA A 1 87 ? 2.426 -5.228 -1.904 1.00 96.88 87 ALA A CA 1
ATOM 752 C C . ALA A 1 87 ? 3.442 -5.481 -0.779 1.00 96.88 87 ALA A C 1
ATOM 754 O O . ALA A 1 87 ? 4.633 -5.286 -1.012 1.00 96.88 87 ALA A O 1
ATOM 755 N N . ILE A 1 88 ? 2.993 -5.935 0.399 1.00 96.62 88 ILE A N 1
ATOM 756 C CA . ILE A 1 88 ? 3.861 -6.311 1.528 1.00 96.62 88 ILE A CA 1
ATOM 757 C C . ILE A 1 88 ? 4.789 -7.452 1.110 1.00 96.62 88 ILE A C 1
ATOM 759 O O . ILE A 1 88 ? 6.006 -7.306 1.190 1.00 96.62 88 ILE A O 1
ATOM 763 N N . GLU A 1 89 ? 4.232 -8.539 0.574 1.00 96.25 89 GLU A N 1
ATOM 764 C CA . GLU A 1 89 ? 5.019 -9.698 0.138 1.00 96.25 89 GLU A CA 1
ATOM 765 C C . GLU A 1 89 ? 6.042 -9.330 -0.946 1.00 96.25 89 GLU A C 1
ATOM 767 O O . GLU A 1 89 ? 7.201 -9.730 -0.891 1.00 96.25 89 GLU A O 1
ATOM 772 N N . ALA A 1 90 ? 5.640 -8.532 -1.940 1.00 94.81 90 ALA A N 1
ATOM 773 C CA . ALA A 1 90 ? 6.543 -8.065 -2.989 1.00 94.81 90 ALA A CA 1
ATOM 774 C C . ALA A 1 90 ? 7.686 -7.197 -2.436 1.00 94.81 90 ALA A C 1
ATOM 776 O O . ALA A 1 90 ? 8.814 -7.261 -2.927 1.00 94.81 90 ALA A O 1
ATOM 777 N N . LEU A 1 91 ? 7.395 -6.382 -1.422 1.00 93.00 91 LEU A N 1
ATOM 778 C CA . LEU A 1 91 ? 8.345 -5.467 -0.805 1.00 93.00 91 LEU A CA 1
ATOM 779 C C . LEU A 1 91 ? 9.392 -6.209 0.046 1.00 93.00 91 LEU A C 1
ATOM 781 O O . LEU A 1 91 ? 10.566 -5.838 0.018 1.00 93.00 91 LEU A O 1
ATOM 785 N N . GLU A 1 92 ? 8.996 -7.286 0.730 1.00 91.62 92 GLU A N 1
ATOM 786 C CA . GLU A 1 92 ? 9.907 -8.174 1.471 1.00 91.62 92 GLU A CA 1
ATOM 787 C C . GLU A 1 92 ? 10.947 -8.840 0.554 1.00 91.62 92 GLU A C 1
ATOM 789 O O . GLU A 1 92 ? 12.094 -9.044 0.952 1.00 91.62 92 GLU A O 1
ATOM 794 N N . LEU A 1 93 ? 10.588 -9.105 -0.707 1.00 90.62 93 LEU A N 1
ATOM 795 C CA . LEU A 1 93 ? 11.504 -9.661 -1.708 1.00 90.62 93 LEU A CA 1
ATOM 796 C C . LEU A 1 93 ? 12.527 -8.639 -2.235 1.00 90.62 93 LEU A C 1
ATOM 798 O O . LEU A 1 93 ? 13.561 -9.034 -2.782 1.00 90.62 93 LEU A O 1
ATOM 802 N N . SER A 1 94 ? 12.257 -7.330 -2.130 1.00 85.38 94 SER A N 1
ATOM 803 C CA . SER A 1 94 ? 13.176 -6.294 -2.620 1.00 85.38 94 SER A CA 1
ATOM 804 C C . SER A 1 94 ? 13.111 -4.980 -1.832 1.00 85.38 94 SER A C 1
ATOM 806 O O . SER A 1 94 ? 12.431 -4.026 -2.231 1.00 85.38 94 SER A O 1
ATOM 808 N N . PRO A 1 95 ? 13.934 -4.848 -0.775 1.00 82.12 95 PRO A N 1
ATOM 809 C CA . PRO A 1 95 ? 13.992 -3.623 0.016 1.00 82.12 95 PRO A CA 1
ATOM 810 C C . PRO A 1 95 ? 14.390 -2.355 -0.753 1.00 82.12 95 PRO A C 1
ATOM 812 O O . PRO A 1 95 ? 14.069 -1.244 -0.337 1.00 82.12 95 PRO A O 1
ATOM 815 N N . MET A 1 96 ? 15.029 -2.487 -1.922 1.00 80.19 96 MET A N 1
ATOM 816 C CA . MET A 1 96 ? 15.425 -1.342 -2.755 1.00 80.19 96 MET A CA 1
ATOM 817 C C . MET A 1 96 ? 14.237 -0.469 -3.206 1.00 80.19 96 MET A C 1
ATOM 819 O O . MET A 1 96 ? 14.426 0.697 -3.540 1.00 80.19 96 MET A O 1
ATOM 823 N N . PHE A 1 97 ? 13.008 -1.001 -3.200 1.00 81.69 97 PHE A N 1
ATOM 824 C CA . PHE A 1 97 ? 11.802 -0.257 -3.578 1.00 81.69 97 PHE A CA 1
ATOM 825 C C . PHE A 1 97 ? 11.128 0.482 -2.411 1.00 81.69 97 PHE A C 1
ATOM 827 O O . PHE A 1 97 ? 10.097 1.128 -2.624 1.00 81.69 97 PHE A O 1
ATOM 834 N N . TYR A 1 98 ? 11.710 0.473 -1.204 1.00 81.19 98 TYR A N 1
ATOM 835 C CA . TYR A 1 98 ? 11.152 1.172 -0.037 1.00 81.19 98 TYR A CA 1
ATOM 836 C C . TYR A 1 98 ? 10.956 2.670 -0.313 1.00 81.19 98 TYR A C 1
ATOM 838 O O . TYR A 1 98 ? 9.905 3.217 0.018 1.00 81.19 98 TYR A O 1
ATOM 846 N N . GLY A 1 99 ? 11.900 3.312 -1.013 1.00 80.31 99 GLY A N 1
ATOM 847 C CA . GLY 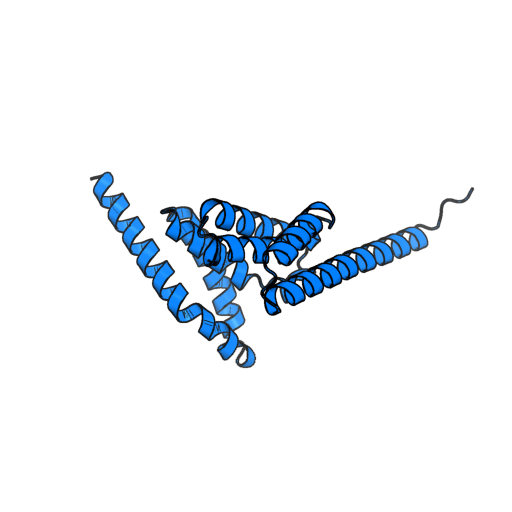A 1 99 ? 11.800 4.730 -1.388 1.00 80.31 99 GLY A CA 1
ATOM 848 C C . GLY A 1 99 ? 10.722 5.050 -2.435 1.00 80.31 99 GLY A C 1
ATOM 849 O O . GLY A 1 99 ? 10.321 6.201 -2.573 1.00 80.31 99 GLY A O 1
ATOM 850 N N . VAL A 1 100 ? 10.224 4.049 -3.169 1.00 83.56 100 VAL A N 1
ATOM 851 C CA . VAL A 1 100 ? 9.242 4.229 -4.258 1.00 83.56 100 VAL A CA 1
ATOM 852 C C . VAL A 1 100 ? 7.831 3.855 -3.811 1.00 83.56 100 VAL A C 1
ATOM 854 O O . VAL A 1 100 ? 6.858 4.524 -4.177 1.00 83.56 100 VAL A O 1
ATOM 857 N N . CYS A 1 101 ? 7.724 2.761 -3.055 1.00 84.81 101 CYS A N 1
ATOM 858 C CA . CYS A 1 101 ? 6.464 2.213 -2.573 1.00 84.81 101 CYS A CA 1
ATOM 859 C C . CYS A 1 101 ? 6.024 2.880 -1.259 1.00 84.81 101 CYS A C 1
ATOM 861 O O . CYS A 1 101 ? 4.843 3.139 -1.080 1.00 84.81 101 CYS A O 1
ATOM 863 N N . ASN A 1 102 ? 6.973 3.250 -0.397 1.00 90.19 102 ASN A N 1
ATOM 864 C CA . ASN A 1 102 ? 6.750 3.707 0.972 1.00 90.19 102 ASN A CA 1
ATOM 865 C C . ASN A 1 102 ? 5.961 2.692 1.835 1.00 90.19 102 ASN A C 1
ATOM 867 O O . ASN A 1 102 ? 4.733 2.635 1.764 1.00 90.19 102 ASN A O 1
ATOM 871 N N . PRO A 1 103 ? 6.640 1.919 2.700 1.00 94.62 103 PRO A N 1
ATOM 872 C CA . PRO A 1 103 ? 5.992 0.898 3.522 1.00 94.62 103 PRO A CA 1
ATOM 873 C C . PRO A 1 103 ? 4.872 1.443 4.428 1.00 94.62 103 PRO A C 1
ATOM 875 O O . PRO A 1 103 ? 3.894 0.735 4.662 1.00 94.62 103 PRO A O 1
ATOM 878 N N . LEU A 1 104 ? 4.964 2.702 4.892 1.00 95.62 104 LEU A N 1
ATOM 879 C CA . LEU A 1 104 ? 3.920 3.321 5.724 1.00 95.62 104 LEU A CA 1
ATOM 880 C C . LEU A 1 104 ? 2.561 3.314 5.031 1.00 95.62 104 LEU A C 1
ATOM 882 O O . LEU A 1 104 ? 1.556 2.993 5.655 1.00 95.62 104 LEU A O 1
ATOM 886 N N . ASP A 1 105 ? 2.541 3.629 3.738 1.00 96.25 105 ASP A N 1
ATOM 887 C CA . ASP A 1 105 ? 1.310 3.682 2.953 1.00 96.25 105 ASP A CA 1
ATOM 888 C C . ASP A 1 105 ? 0.632 2.330 2.835 1.00 96.25 105 ASP A C 1
ATOM 890 O O . ASP A 1 105 ? -0.592 2.240 2.902 1.00 96.25 105 ASP A O 1
ATOM 894 N N . ILE A 1 106 ? 1.435 1.285 2.664 1.00 97.56 106 ILE A N 1
ATOM 895 C CA . ILE A 1 106 ? 0.940 -0.072 2.479 1.00 97.56 106 ILE A CA 1
ATOM 896 C C . ILE A 1 106 ? 0.297 -0.565 3.775 1.00 97.56 106 ILE A C 1
ATOM 898 O O . ILE A 1 106 ? -0.848 -1.012 3.759 1.00 97.56 106 ILE A O 1
ATOM 902 N N . TYR A 1 107 ? 1.002 -0.442 4.904 1.00 98.38 107 TYR A N 1
ATOM 903 C CA . TYR A 1 107 ? 0.488 -0.898 6.197 1.00 98.38 107 TYR A CA 1
ATOM 904 C C . TYR A 1 107 ? -0.709 -0.073 6.672 1.00 98.38 107 TYR A C 1
ATOM 906 O O . TYR A 1 107 ? -1.678 -0.637 7.179 1.00 98.38 107 TYR A O 1
ATOM 914 N N . PHE A 1 108 ? -0.685 1.244 6.456 1.00 98.50 108 PHE A N 1
ATOM 915 C CA . PHE A 1 108 ? -1.826 2.109 6.741 1.00 98.50 108 PHE A CA 1
ATOM 916 C C . PHE A 1 108 ? -3.052 1.737 5.895 1.00 98.50 108 PHE A C 1
ATOM 918 O O . PHE A 1 108 ? -4.157 1.601 6.422 1.00 98.50 108 PHE A O 1
ATOM 925 N N . GLY A 1 109 ? -2.860 1.513 4.592 1.00 98.31 109 GLY A N 1
ATOM 926 C CA . GLY A 1 109 ? -3.918 1.079 3.683 1.00 98.31 109 GLY A CA 1
ATOM 927 C C . GLY A 1 109 ? -4.500 -0.286 4.060 1.00 98.31 109 GLY A C 1
ATOM 928 O O . GLY A 1 109 ? -5.719 -0.425 4.149 1.00 98.31 109 GLY A O 1
ATOM 929 N N . ALA A 1 110 ? -3.645 -1.266 4.372 1.00 98.69 110 ALA A N 1
ATOM 930 C CA . ALA A 1 110 ? -4.058 -2.598 4.819 1.00 98.69 110 ALA A CA 1
ATOM 931 C C . ALA A 1 110 ? -4.853 -2.549 6.134 1.00 98.69 110 ALA A C 1
ATOM 933 O O . ALA A 1 110 ? -5.884 -3.216 6.265 1.00 98.69 110 ALA A O 1
ATOM 934 N N . ALA A 1 111 ? -4.407 -1.736 7.098 1.00 98.69 111 ALA A N 1
ATOM 935 C CA . ALA A 1 111 ? -5.127 -1.508 8.347 1.00 98.69 111 ALA A CA 1
ATOM 936 C C . ALA A 1 111 ? -6.503 -0.878 8.091 1.00 98.69 111 ALA A C 1
ATOM 938 O O . ALA A 1 111 ? -7.509 -1.387 8.586 1.00 98.69 111 ALA A O 1
ATOM 939 N N . THR A 1 112 ? -6.557 0.166 7.259 1.00 98.62 112 THR A N 1
ATOM 940 C CA . THR A 1 112 ? -7.803 0.857 6.893 1.00 98.62 112 THR A CA 1
ATOM 941 C C . THR A 1 112 ? -8.800 -0.101 6.240 1.00 98.62 112 THR A C 1
ATOM 943 O O . THR A 1 112 ? -9.946 -0.191 6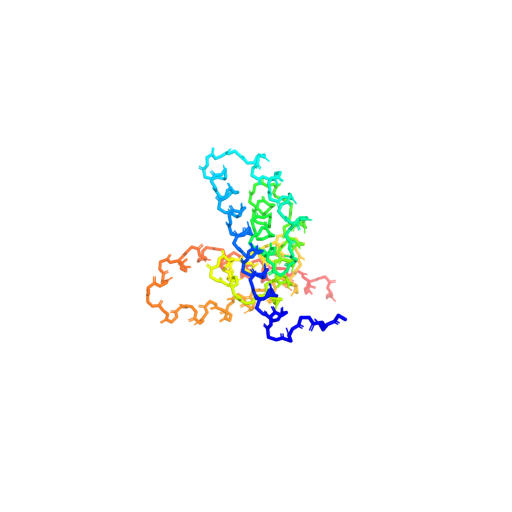.677 1.00 98.62 112 THR A O 1
ATOM 946 N N . ALA A 1 113 ? -8.361 -0.863 5.232 1.00 98.56 113 ALA A N 1
ATOM 947 C CA . ALA A 1 113 ? -9.199 -1.843 4.545 1.00 98.56 113 ALA A CA 1
ATOM 948 C C . ALA A 1 113 ? -9.698 -2.935 5.506 1.00 98.56 113 ALA A C 1
ATOM 950 O O . ALA A 1 113 ? -10.877 -3.278 5.495 1.00 98.56 113 ALA A O 1
ATOM 951 N N . SER A 1 114 ? -8.831 -3.427 6.397 1.00 98.62 114 SER A N 1
ATOM 952 C CA . SER A 1 114 ? -9.207 -4.430 7.401 1.00 98.62 114 SER A CA 1
ATOM 953 C C . SER A 1 114 ? -10.270 -3.916 8.377 1.00 98.62 114 SER A C 1
ATOM 955 O O . SER A 1 114 ? -11.219 -4.638 8.676 1.00 98.62 114 SER A O 1
ATOM 957 N N . VAL A 1 115 ? -10.145 -2.674 8.862 1.00 98.31 115 VAL A N 1
ATOM 958 C CA . VAL A 1 115 ? -11.154 -2.053 9.740 1.00 98.31 115 VAL A CA 1
ATOM 959 C C . VAL A 1 115 ? -12.474 -1.859 8.998 1.00 98.31 115 VAL A C 1
ATOM 961 O O . VAL A 1 115 ? -13.520 -2.217 9.531 1.00 98.31 115 VAL A O 1
ATOM 964 N N . ALA A 1 116 ? -12.434 -1.377 7.752 1.00 98.00 116 ALA A N 1
ATOM 965 C CA . ALA A 1 116 ? -13.629 -1.201 6.924 1.00 98.00 116 ALA A CA 1
ATOM 966 C C . ALA A 1 116 ? -14.375 -2.522 6.652 1.00 98.00 116 ALA A C 1
ATOM 968 O O . ALA A 1 116 ? -15.593 -2.522 6.500 1.00 98.00 116 ALA A O 1
ATOM 969 N N . MET A 1 117 ? -13.658 -3.649 6.630 1.00 97.94 117 MET A N 1
ATOM 970 C CA . MET A 1 117 ? -14.231 -4.993 6.502 1.00 97.94 117 MET A CA 1
ATOM 971 C C . MET A 1 117 ? -14.703 -5.611 7.827 1.00 97.94 117 MET A C 1
ATOM 973 O O . MET A 1 117 ? -15.181 -6.742 7.822 1.00 97.94 117 MET A O 1
ATOM 977 N N . GLY A 1 118 ? -14.531 -4.935 8.967 1.00 97.25 118 GLY A N 1
ATOM 978 C CA . GLY A 1 118 ? -14.846 -5.519 10.273 1.00 97.25 118 GLY A CA 1
ATOM 979 C C . GLY A 1 118 ? -13.895 -6.652 10.681 1.00 97.25 118 GLY A C 1
ATOM 980 O O . GLY A 1 118 ? -14.305 -7.581 11.371 1.00 97.25 118 GLY A O 1
ATOM 981 N N . LEU A 1 119 ? -12.623 -6.594 10.266 1.00 97.56 119 LEU A N 1
ATOM 982 C CA . LEU A 1 119 ? -11.587 -7.590 10.575 1.00 97.56 119 LEU A CA 1
ATOM 983 C C . LEU A 1 119 ? -10.592 -7.047 11.623 1.00 97.56 119 LEU A C 1
ATOM 985 O O . LEU A 1 119 ? -9.448 -6.723 11.279 1.00 97.56 119 LEU A O 1
ATOM 989 N N . PRO A 1 120 ? -10.971 -6.942 12.913 1.00 96.50 120 PRO A N 1
ATOM 990 C CA . PRO A 1 120 ? -10.177 -6.226 13.910 1.00 96.50 120 PRO A CA 1
ATOM 991 C C . PRO A 1 120 ? -8.806 -6.857 14.170 1.00 96.50 120 PRO A C 1
ATOM 993 O O . PRO A 1 120 ? -7.839 -6.127 14.357 1.00 96.50 120 PRO A O 1
ATOM 996 N N . GLN A 1 121 ? -8.672 -8.190 14.124 1.00 96.62 121 GLN A N 1
ATOM 997 C CA . GLN A 1 121 ? -7.376 -8.846 14.354 1.00 96.62 121 GLN A CA 1
ATOM 998 C C . GLN A 1 121 ? -6.364 -8.507 13.248 1.00 96.62 121 GLN A C 1
ATOM 1000 O O . GLN A 1 121 ? -5.212 -8.178 13.538 1.00 96.62 121 GLN A O 1
ATOM 1005 N N . LYS A 1 122 ? -6.795 -8.539 11.977 1.00 97.88 122 LYS A N 1
ATOM 1006 C CA . LYS A 1 122 ? -5.954 -8.124 10.842 1.00 97.88 122 LYS A CA 1
ATOM 1007 C C . LYS A 1 122 ? -5.651 -6.627 10.907 1.00 97.88 122 LYS A C 1
ATOM 1009 O O . LYS A 1 122 ? -4.490 -6.241 10.791 1.00 97.88 122 LYS A O 1
ATOM 1014 N N . GLY A 1 123 ? -6.670 -5.802 11.159 1.00 98.12 123 GLY A N 1
ATOM 1015 C CA . GLY A 1 123 ? -6.512 -4.353 11.283 1.00 98.12 123 GLY A CA 1
ATOM 1016 C C . GLY A 1 123 ? -5.496 -3.975 12.356 1.00 98.12 123 GLY A C 1
ATOM 1017 O O . GLY A 1 123 ? -4.580 -3.203 12.084 1.00 98.12 123 GLY A O 1
ATOM 1018 N N . GLN A 1 124 ? -5.578 -4.596 13.534 1.00 98.25 124 GLN A N 1
ATOM 1019 C CA . GLN A 1 124 ? -4.628 -4.383 14.622 1.00 98.25 124 GLN A CA 1
ATOM 1020 C C . GLN A 1 124 ? -3.203 -4.798 14.237 1.00 98.25 124 GLN A C 1
ATOM 1022 O O . GLN A 1 124 ? -2.269 -4.035 14.486 1.00 98.25 124 GLN A O 1
ATOM 1027 N N . LYS A 1 125 ? -3.028 -5.961 13.592 1.00 98.31 125 LYS A N 1
ATOM 1028 C CA . LYS A 1 125 ? -1.716 -6.432 13.120 1.00 98.31 125 LYS A CA 1
ATOM 1029 C C . LYS A 1 125 ? -1.056 -5.407 12.192 1.00 98.31 125 LYS A C 1
ATOM 1031 O O . LYS A 1 125 ? 0.079 -5.005 12.440 1.00 98.31 125 LYS A O 1
ATOM 1036 N N . TYR A 1 126 ? -1.757 -4.964 11.148 1.00 98.62 126 TYR A N 1
ATOM 1037 C CA . TYR A 1 126 ? -1.199 -3.999 10.194 1.00 98.62 126 TYR A CA 1
ATOM 1038 C C . TYR A 1 126 ? -0.987 -2.622 10.817 1.00 98.62 126 TYR A C 1
ATOM 1040 O O . TYR A 1 126 ? 0.018 -1.968 10.542 1.00 98.62 126 TYR A O 1
ATOM 1048 N N . PHE A 1 127 ? -1.891 -2.191 11.697 1.00 98.44 127 PHE A N 1
ATOM 1049 C CA . PHE A 1 127 ? -1.781 -0.892 12.343 1.00 98.44 127 PHE A CA 1
ATOM 1050 C C . PHE A 1 127 ? -0.613 -0.820 13.334 1.00 98.44 127 PHE A C 1
ATOM 1052 O O . PHE A 1 127 ? 0.052 0.209 13.432 1.00 98.44 127 PHE A O 1
ATOM 1059 N N . MET A 1 128 ? -0.306 -1.913 14.038 1.00 98.31 128 MET A N 1
ATOM 1060 C CA . MET A 1 128 ? 0.900 -1.994 14.866 1.00 98.31 128 MET A CA 1
ATOM 1061 C C . MET A 1 128 ? 2.172 -1.821 14.037 1.00 98.31 128 MET A C 1
ATOM 1063 O O . MET A 1 128 ? 3.056 -1.059 14.431 1.00 98.31 128 MET A O 1
ATOM 1067 N N . GLU A 1 129 ? 2.250 -2.481 12.883 1.00 98.00 129 GLU A N 1
ATOM 1068 C CA . GLU A 1 129 ? 3.412 -2.375 12.000 1.00 98.00 129 GLU A CA 1
ATOM 1069 C C . GLU A 1 129 ? 3.531 -0.975 11.380 1.00 98.00 129 GLU A C 1
ATOM 1071 O O . GLU A 1 129 ? 4.621 -0.399 11.346 1.00 98.00 129 GLU A O 1
ATOM 1076 N N . PHE A 1 130 ? 2.400 -0.361 11.013 1.00 97.94 130 PHE A N 1
ATOM 1077 C CA . PHE A 1 130 ? 2.346 1.054 10.655 1.00 97.94 130 PHE A CA 1
ATOM 1078 C C . PHE A 1 130 ? 2.905 1.940 11.777 1.00 97.94 130 PHE A C 1
ATOM 1080 O O . PHE A 1 130 ? 3.800 2.736 11.513 1.00 97.94 130 PHE A O 1
ATOM 1087 N N . LYS A 1 131 ? 2.443 1.792 13.029 1.00 97.75 131 LYS A N 1
ATOM 1088 C CA . LYS A 1 131 ? 2.912 2.613 14.162 1.00 97.75 131 LYS A CA 1
ATOM 1089 C C . LYS A 1 131 ? 4.402 2.430 14.436 1.00 97.75 131 LYS A C 1
ATOM 1091 O O . LYS A 1 131 ? 5.099 3.411 14.696 1.00 97.75 131 LYS A O 1
ATOM 1096 N N . ARG A 1 132 ? 4.906 1.197 14.325 1.00 97.44 132 ARG A N 1
ATOM 1097 C CA . ARG A 1 132 ? 6.339 0.896 14.434 1.00 97.44 132 ARG A CA 1
ATOM 1098 C C . ARG A 1 132 ? 7.137 1.706 13.413 1.00 97.44 132 ARG A C 1
ATOM 1100 O O . ARG A 1 132 ? 8.049 2.431 13.801 1.00 97.44 132 ARG A O 1
ATOM 1107 N N . LEU A 1 133 ? 6.766 1.642 12.135 1.00 95.06 133 LEU A N 1
ATOM 1108 C CA . LEU A 1 133 ? 7.417 2.410 11.071 1.00 95.06 133 LEU A CA 1
ATOM 1109 C C . LEU A 1 133 ? 7.234 3.923 11.254 1.00 95.06 133 LEU A C 1
ATOM 1111 O O . LEU A 1 133 ? 8.187 4.681 11.087 1.00 95.06 133 LEU A O 1
ATOM 1115 N N . PHE A 1 134 ? 6.036 4.360 11.644 1.00 95.94 134 PHE A N 1
ATOM 1116 C CA . PHE A 1 134 ? 5.691 5.770 11.818 1.00 95.94 134 PHE A CA 1
ATOM 1117 C C . PHE A 1 134 ? 6.575 6.403 12.889 1.00 95.94 134 PHE A C 1
ATOM 1119 O O . PHE A 1 134 ? 7.138 7.463 12.653 1.00 95.94 134 PHE A O 1
ATOM 1126 N N . SER A 1 135 ? 6.788 5.705 14.011 1.00 95.62 135 SER A N 1
ATOM 1127 C CA . SER A 1 135 ? 7.665 6.150 15.102 1.00 95.62 135 SER A CA 1
ATOM 1128 C C . SER A 1 135 ? 9.139 6.301 14.707 1.00 95.62 135 SER A C 1
ATOM 1130 O O . SER A 1 135 ? 9.874 7.074 15.320 1.00 95.62 135 SER A O 1
ATOM 1132 N N . VAL A 1 136 ? 9.597 5.546 13.702 1.00 93.31 136 VAL A N 1
ATOM 1133 C CA . VAL A 1 136 ? 10.962 5.667 13.174 1.00 93.31 136 VAL A CA 1
ATOM 1134 C C . VAL A 1 136 ? 11.046 6.896 12.279 1.00 93.31 136 VAL A C 1
ATOM 1136 O O . VAL A 1 136 ? 11.941 7.717 12.454 1.00 93.31 136 VAL A O 1
ATOM 1139 N N . VAL A 1 137 ? 10.086 7.047 11.364 1.00 91.19 137 VAL A N 1
ATOM 1140 C CA . VAL A 1 137 ? 10.033 8.165 10.413 1.00 91.19 137 VAL A CA 1
ATOM 1141 C C . VAL A 1 137 ? 9.761 9.498 11.117 1.00 91.19 137 VAL A C 1
ATOM 1143 O O . VAL A 1 137 ? 10.301 10.520 10.713 1.00 91.19 137 VAL A O 1
ATOM 1146 N N . SER A 1 138 ? 8.995 9.508 12.210 1.00 91.56 138 SER A N 1
ATOM 1147 C CA . SER A 1 138 ? 8.661 10.723 12.966 1.00 91.56 138 SER A CA 1
ATOM 1148 C C . SER A 1 138 ? 9.832 11.335 13.726 1.00 91.56 138 SER A C 1
ATOM 1150 O O . SER A 1 138 ? 9.686 12.425 14.271 1.00 91.56 138 SER A O 1
ATOM 1152 N N . LYS A 1 139 ? 10.976 10.649 13.805 1.00 93.12 139 LYS A N 1
ATOM 1153 C CA . LYS A 1 139 ? 12.212 11.215 14.365 1.00 93.12 139 LYS A CA 1
ATOM 1154 C C . LYS A 1 139 ? 12.923 12.139 13.380 1.00 93.12 139 LYS A C 1
ATOM 1156 O O . LYS A 1 139 ? 13.797 12.893 13.790 1.00 93.12 139 LYS A O 1
ATOM 1161 N N . ASP A 1 140 ? 12.551 12.074 12.106 1.00 91.81 140 ASP A N 1
ATOM 1162 C CA . ASP A 1 140 ? 13.062 12.947 11.063 1.00 91.81 140 ASP A CA 1
ATOM 1163 C C . ASP A 1 140 ? 12.201 14.220 10.982 1.00 91.81 140 ASP A C 1
ATOM 1165 O O . ASP A 1 140 ? 10.980 14.167 10.780 1.00 91.81 140 ASP A O 1
ATOM 1169 N N . ALA A 1 141 ? 12.830 15.378 11.185 1.00 89.56 141 ALA A N 1
ATOM 1170 C CA . ALA A 1 141 ? 12.158 16.674 11.156 1.00 89.56 141 ALA A CA 1
ATOM 1171 C C . ALA A 1 141 ? 11.668 17.040 9.743 1.00 89.56 141 ALA A C 1
ATOM 1173 O O . ALA A 1 141 ? 10.603 17.647 9.599 1.00 89.56 141 ALA A O 1
ATOM 1174 N N . ASP A 1 142 ? 12.375 16.603 8.699 1.00 90.88 142 ASP A N 1
ATOM 1175 C CA . ASP A 1 142 ? 12.042 16.932 7.309 1.00 90.88 142 ASP A CA 1
ATOM 1176 C C . ASP A 1 142 ? 10.798 16.171 6.825 1.00 90.88 142 ASP A C 1
ATOM 1178 O O . ASP A 1 142 ? 10.128 16.568 5.865 1.00 90.88 142 ASP A O 1
ATOM 1182 N N . LEU A 1 143 ? 10.430 15.092 7.525 1.00 90.44 143 LEU A N 1
ATOM 1183 C CA . LEU A 1 143 ? 9.300 14.231 7.179 1.00 90.44 143 LEU A CA 1
ATOM 1184 C C . LEU A 1 143 ? 8.016 14.549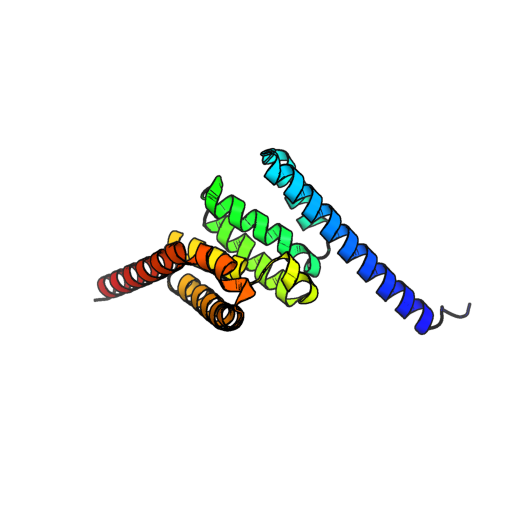 7.960 1.00 90.44 143 LEU A C 1
ATOM 1186 O O . LEU A 1 143 ? 6.977 13.952 7.676 1.00 90.44 143 LEU A O 1
ATOM 1190 N N . GLN A 1 144 ? 8.013 15.531 8.869 1.00 89.94 144 GLN A N 1
ATOM 1191 C CA . GLN A 1 144 ? 6.823 15.862 9.677 1.00 89.94 144 GLN A CA 1
ATOM 1192 C C . GLN A 1 144 ? 5.609 16.241 8.822 1.00 89.94 144 GLN A C 1
ATOM 1194 O O . GLN A 1 144 ? 4.506 15.728 9.023 1.00 89.94 144 GLN A O 1
ATOM 1199 N N . LYS A 1 145 ? 5.815 17.077 7.796 1.00 89.00 145 LYS A N 1
ATOM 1200 C CA . LYS A 1 145 ? 4.745 17.470 6.865 1.00 89.00 145 LYS A CA 1
ATOM 1201 C C . LYS A 1 145 ? 4.187 16.273 6.096 1.00 89.00 145 LYS A C 1
ATOM 1203 O O . LYS A 1 145 ? 2.996 16.219 5.804 1.00 89.00 145 LYS A O 1
ATOM 1208 N N . TYR A 1 146 ? 5.046 15.310 5.766 1.00 88.25 146 TYR A N 1
ATOM 1209 C CA . TYR A 1 146 ? 4.623 14.076 5.119 1.00 88.25 146 TYR A CA 1
ATOM 1210 C C . TYR A 1 146 ? 3.762 13.219 6.059 1.00 88.25 146 TYR A C 1
ATOM 1212 O O . TYR A 1 146 ? 2.759 12.663 5.618 1.00 88.25 146 TYR A O 1
ATOM 1220 N N . LEU A 1 147 ? 4.100 13.154 7.350 1.00 92.88 147 LEU A N 1
ATOM 1221 C CA . LEU A 1 147 ? 3.363 12.363 8.339 1.00 92.88 147 LEU A CA 1
ATOM 1222 C C . LEU A 1 147 ? 2.007 12.959 8.732 1.00 92.88 147 LEU A C 1
ATOM 1224 O O . LEU A 1 147 ? 1.093 12.209 9.076 1.00 92.88 147 LEU A O 1
ATOM 1228 N N . GLN A 1 148 ? 1.839 14.279 8.622 1.00 92.56 148 GLN A N 1
ATOM 1229 C CA . GLN A 1 148 ? 0.580 14.955 8.947 1.00 92.56 148 GLN A CA 1
ATOM 1230 C C . GLN A 1 148 ? -0.620 14.382 8.177 1.00 92.56 148 GLN A C 1
ATOM 1232 O O . GLN A 1 148 ? -1.727 14.342 8.698 1.00 92.56 148 GLN A O 1
ATOM 1237 N N . ARG A 1 149 ? -0.408 13.853 6.966 1.00 93.38 149 ARG A N 1
ATOM 1238 C CA . ARG A 1 149 ? -1.484 13.270 6.148 1.00 93.38 149 ARG A CA 1
ATOM 1239 C C . ARG A 1 149 ? -2.157 12.035 6.756 1.00 93.38 149 ARG A C 1
ATOM 1241 O O . ARG A 1 149 ? -3.200 11.626 6.259 1.00 93.38 149 ARG A O 1
ATOM 1248 N N . TYR A 1 150 ? -1.548 11.408 7.764 1.00 95.38 150 TYR A N 1
ATOM 1249 C CA . TYR A 1 150 ? -2.102 10.218 8.407 1.00 95.38 150 TYR A CA 1
ATOM 1250 C C . TYR A 1 150 ? -2.941 10.537 9.646 1.00 95.38 150 TYR A C 1
ATOM 1252 O O . TYR A 1 150 ? -3.618 9.635 10.125 1.00 95.38 150 TYR A O 1
ATOM 1260 N N . SER A 1 151 ? -2.913 11.764 10.182 1.00 92.62 151 SER A N 1
ATOM 1261 C CA . SER A 1 151 ? -3.481 12.065 11.507 1.00 92.62 151 SER A CA 1
ATOM 1262 C C . SER A 1 151 ? -4.961 11.699 11.624 1.00 92.62 151 SER A C 1
ATOM 1264 O O . SER A 1 151 ? -5.347 10.997 12.554 1.00 92.62 151 SER A O 1
ATOM 1266 N N . GLU A 1 152 ? -5.773 12.106 10.647 1.00 93.94 152 GLU A N 1
ATOM 1267 C CA . GLU A 1 152 ? -7.213 11.823 10.639 1.00 93.94 152 GLU A CA 1
ATOM 1268 C C . GLU A 1 152 ? -7.494 10.321 10.527 1.00 93.94 152 GLU A C 1
ATOM 1270 O O . GLU A 1 152 ? -8.335 9.775 11.237 1.00 93.94 152 GLU A O 1
ATOM 1275 N N . GLY A 1 153 ? -6.758 9.617 9.665 1.00 95.69 153 GLY A N 1
ATOM 1276 C CA . GLY A 1 153 ? -6.984 8.189 9.487 1.00 95.69 153 GLY A CA 1
ATOM 1277 C C . GLY A 1 153 ? -6.406 7.323 10.608 1.00 95.69 153 GLY A C 1
ATOM 1278 O O . GLY A 1 153 ? -6.942 6.251 10.857 1.00 95.69 153 GLY A O 1
ATOM 1279 N N . ILE A 1 154 ? -5.374 7.782 11.326 1.00 97.56 154 ILE A N 1
ATOM 1280 C CA . ILE A 1 154 ? -4.901 7.145 12.566 1.00 97.56 154 ILE A CA 1
ATOM 1281 C C . ILE A 1 154 ? -6.038 7.114 13.583 1.00 97.56 154 ILE A C 1
ATOM 1283 O O . ILE A 1 154 ? -6.379 6.038 14.070 1.00 97.56 154 ILE A O 1
ATOM 1287 N N . GLN A 1 155 ? -6.656 8.272 13.836 1.00 97.19 155 GLN A N 1
ATOM 1288 C CA . GLN A 1 155 ? -7.779 8.375 14.762 1.00 97.19 155 GLN A CA 1
ATOM 1289 C C . GLN A 1 155 ? -8.939 7.469 14.322 1.00 97.19 155 GLN A C 1
ATOM 1291 O O . GLN A 1 155 ? -9.453 6.689 15.121 1.00 97.19 155 GLN A O 1
ATOM 1296 N N . TRP A 1 156 ? -9.289 7.493 13.033 1.00 98.06 156 TRP A N 1
ATOM 1297 C CA . TRP A 1 156 ? -10.356 6.649 12.490 1.00 98.06 156 TRP A CA 1
ATOM 1298 C C . TRP A 1 156 ? -10.088 5.143 12.668 1.00 98.06 156 TRP A C 1
ATOM 1300 O O . TRP A 1 156 ? -10.988 4.391 13.048 1.00 98.06 156 TRP A O 1
ATOM 1310 N N . ILE A 1 157 ? -8.852 4.684 12.425 1.00 98.06 157 ILE A N 1
ATOM 1311 C CA . ILE A 1 157 ? -8.466 3.278 12.627 1.00 98.06 157 ILE A CA 1
ATOM 1312 C C . ILE A 1 157 ? -8.566 2.906 14.112 1.00 98.06 157 ILE A C 1
ATOM 1314 O O . ILE A 1 157 ? -9.080 1.835 14.435 1.00 98.06 157 ILE A O 1
ATOM 1318 N N . GLU A 1 158 ? -8.090 3.765 15.016 1.00 97.81 158 GLU A N 1
ATOM 1319 C CA . GLU A 1 158 ? -8.122 3.516 16.463 1.00 97.81 158 GLU A CA 1
ATOM 1320 C C . GLU A 1 158 ? -9.551 3.392 16.997 1.00 97.81 158 GLU A C 1
ATOM 1322 O O . GLU A 1 158 ? -9.875 2.412 17.676 1.00 97.81 158 GLU A O 1
ATOM 1327 N N . GLU A 1 159 ? -10.425 4.325 16.625 1.00 97.56 159 GLU A N 1
ATOM 1328 C CA . GLU A 1 159 ? -11.845 4.297 16.981 1.00 97.56 159 GLU A CA 1
ATOM 1329 C C . GLU A 1 159 ? -12.548 3.059 16.404 1.00 97.56 159 GLU A C 1
ATOM 1331 O O . GLU A 1 159 ? -13.289 2.366 17.111 1.00 97.56 159 GLU A O 1
ATOM 1336 N N . GLY A 1 160 ? -12.273 2.729 15.138 1.00 97.56 160 GLY A N 1
ATOM 1337 C CA . GLY A 1 160 ? -12.833 1.553 14.475 1.00 97.56 160 GLY A CA 1
ATOM 1338 C C . GLY A 1 160 ? -12.429 0.243 15.154 1.00 97.56 160 GLY A C 1
ATOM 1339 O O . GLY A 1 160 ? -13.279 -0.610 15.419 1.00 97.56 160 GLY A O 1
ATOM 1340 N N . LEU A 1 161 ? -11.150 0.087 15.505 1.00 97.31 161 LEU A N 1
ATOM 1341 C CA . LEU A 1 161 ? -10.657 -1.095 16.219 1.00 97.31 161 LEU A CA 1
ATOM 1342 C C . LEU A 1 161 ? -11.255 -1.217 17.628 1.00 97.31 161 LEU A C 1
ATOM 1344 O O . LEU A 1 161 ? -11.597 -2.328 18.050 1.00 97.31 161 LEU A O 1
ATOM 1348 N N . LEU A 1 162 ? -11.414 -0.101 18.348 1.00 96.25 162 LEU A N 1
ATOM 1349 C CA . LEU A 1 162 ? -12.029 -0.082 19.678 1.00 96.25 162 LEU A CA 1
ATOM 1350 C C . LEU A 1 162 ? -13.499 -0.519 19.628 1.00 96.25 162 LEU A C 1
ATOM 1352 O O . LEU A 1 162 ? -13.933 -1.345 20.440 1.00 96.25 162 LEU A O 1
ATOM 1356 N N . LYS A 1 163 ? -14.250 0.000 18.652 1.00 95.81 163 LYS A N 1
ATOM 1357 C CA . LYS A 1 163 ? -15.656 -0.352 18.443 1.00 95.81 163 LYS A CA 1
ATOM 1358 C C . LYS A 1 163 ? -15.816 -1.842 18.137 1.00 95.81 163 LYS A C 1
ATOM 1360 O O . LYS A 1 163 ? -16.513 -2.541 18.868 1.00 95.81 163 LYS A O 1
ATOM 1365 N N . LEU A 1 164 ? -15.082 -2.350 17.145 1.00 94.06 164 LEU A N 1
ATOM 1366 C CA . LEU A 1 164 ? -15.135 -3.762 16.740 1.00 94.06 164 LEU A CA 1
ATOM 1367 C C . LEU A 1 164 ? -14.745 -4.722 17.876 1.00 94.06 164 LEU A C 1
ATOM 1369 O O . LEU A 1 164 ? -15.287 -5.820 17.991 1.00 94.06 164 LEU A O 1
ATOM 1373 N N . SER A 1 165 ? -13.809 -4.313 18.735 1.00 90.25 165 SER A N 1
ATOM 1374 C CA . SER A 1 165 ? -13.404 -5.107 19.901 1.00 90.25 165 SER A CA 1
ATOM 1375 C C . SER A 1 165 ? -14.478 -5.141 20.991 1.00 90.25 165 SER A C 1
ATOM 1377 O O . SER A 1 165 ? -14.628 -6.153 21.675 1.00 90.25 165 SER A O 1
ATOM 1379 N N . SER A 1 166 ? -15.216 -4.042 21.164 1.00 89.56 166 SER A N 1
ATOM 1380 C CA . SER A 1 166 ? -16.318 -3.945 22.127 1.00 89.56 166 SER A CA 1
ATOM 1381 C C . SER A 1 166 ? -17.518 -4.786 21.698 1.00 89.56 166 SER A C 1
ATOM 1383 O O . SER A 1 166 ? -18.088 -5.496 22.524 1.00 89.56 166 SER A O 1
ATOM 1385 N N . ASP A 1 167 ? -17.857 -4.756 20.409 1.00 88.56 167 ASP A N 1
ATOM 1386 C CA . ASP A 1 167 ? -18.992 -5.504 19.862 1.00 88.56 167 ASP A CA 1
ATOM 1387 C C . ASP A 1 167 ? -18.759 -7.019 19.976 1.00 88.56 167 ASP A C 1
ATOM 1389 O O . ASP A 1 167 ? -19.607 -7.740 20.497 1.00 88.56 167 ASP A O 1
ATOM 1393 N N . LYS A 1 168 ? -17.543 -7.490 19.666 1.00 81.38 168 LYS A N 1
ATOM 1394 C CA . LYS A 1 168 ? -17.176 -8.908 19.812 1.00 81.38 168 LYS A CA 1
ATOM 1395 C C . LYS A 1 168 ? -17.263 -9.427 21.255 1.00 81.38 168 LYS A C 1
ATOM 1397 O O . LYS A 1 168 ? -17.513 -10.608 21.463 1.00 81.38 168 LYS A O 1
ATOM 1402 N N . LYS A 1 169 ? -17.047 -8.576 22.267 1.00 78.12 169 LYS A N 1
ATOM 1403 C CA . LYS A 1 169 ? -17.195 -8.974 23.681 1.00 78.12 169 LYS A CA 1
ATOM 1404 C C . LYS A 1 169 ? -18.657 -9.161 24.087 1.00 78.12 169 LYS A C 1
ATOM 1406 O O . LYS A 1 169 ? -18.918 -9.973 24.964 1.00 78.12 169 LYS A O 1
ATOM 1411 N N . LYS A 1 170 ? -19.585 -8.424 23.468 1.00 78.06 170 LYS A N 1
ATOM 1412 C CA . LYS A 1 170 ? -21.025 -8.529 23.746 1.00 78.06 170 LYS A CA 1
ATOM 1413 C C . LYS A 1 170 ? -21.664 -9.768 23.122 1.00 78.06 170 LYS A C 1
ATOM 1415 O O . LYS A 1 170 ? -22.659 -10.238 23.640 1.00 78.06 170 LYS A O 1
ATOM 1420 N N . GLU A 1 171 ? -21.109 -10.292 22.033 1.00 74.31 171 GLU A N 1
ATOM 1421 C CA . GLU A 1 171 ? -21.630 -11.502 21.372 1.00 74.31 171 GLU A CA 1
ATOM 1422 C C . GLU A 1 171 ? -21.266 -12.808 22.100 1.00 74.31 171 GLU A C 1
ATOM 1424 O O . GLU A 1 171 ? -21.839 -13.854 21.810 1.00 74.31 171 GLU A O 1
ATOM 1429 N N . VAL A 1 172 ? -20.294 -12.768 23.017 1.00 70.19 172 VAL A N 1
ATOM 1430 C CA . VAL A 1 172 ? -19.744 -13.957 23.695 1.00 70.19 172 VAL A CA 1
ATOM 1431 C C . VAL A 1 172 ? -20.216 -14.076 25.155 1.00 70.19 172 VAL A C 1
ATOM 1433 O O . VAL A 1 172 ? -19.985 -15.112 25.776 1.00 70.19 172 VAL A O 1
ATOM 1436 N N . GLY A 1 173 ? -20.854 -13.040 25.709 1.00 55.34 173 GLY A N 1
ATOM 1437 C CA . GLY A 1 173 ? -21.378 -13.013 27.083 1.00 55.34 173 GLY A CA 1
ATOM 1438 C C . GLY A 1 173 ? -22.893 -13.077 27.113 1.00 55.34 173 GLY A C 1
ATOM 1439 O O . GLY A 1 173 ? -23.411 -13.810 27.979 1.00 55.34 173 GLY A O 1
#

pLDDT: mean 91.52, std 9.25, range [44.59, 98.69]

Sequence (173 aa):
MKLFSPLIRLLFNILARFFESFRALRMYNEVKRFEKTKKYEIAHELRHKAINSVDRKYAAPFWRQEGFDYLYRVKDYSKSLAAFENAIEALELSPMFYGVCNPLDIYFGAATASVAMGLPQKGQKYFMEFKRLFSVVSKDADLQKYLQRYSEGIQWIEEGLLKLSSDKKKEVG

Secondary structure (DSSP, 8-state):
-----HHHHHHHHHHHHHHHHHHHHHHHHHHHHHHHTT-HHHHHHHHHHHHHHS-GGG-HHHHHHHHHIIIIII--HHHHHHHHHHHHHHHHH-GGGHHHH-HHHHHHHHHHHHHHTT-HHHHHHHHHHHHHHHHHHTT-GGGHHHHGGGHHHHHHHHHHHHHHHHHHHHS--

Radius of gyration: 19.31 Å; chains: 1; bounding box: 57×42×53 Å

Foldseek 3Di:
DPDPDPVVVVVVVVVVVVVLLVVLVVLLVVLVVCVVVVVNVVSLVSLVVSCVPGDLLSNLQSLLVQLVCCVPPVVPLVSNLVSLVSSVVSCVSPVVCCVPNPLLSSLLSNLSSCLVVLNLVSNVVSVVVSVVVLVVQVVDPVCPVVSVVCPVSNVVSVVSSVVSVVVVVVVVD